Protein AF-A0A444Y046-F1 (afdb_monomer)

InterPro domains:
  IPR001280 Photosystem I PsaA/PsaB [PF00223] (84-158)
  IPR024034 ATPase, F1/V1 complex, beta/alpha subunit, C-terminal [G3DSA:1.10.1140.10] (4-81)
  IPR036408 Photosystem I PsaA/PsaB superfamily [G3DSA:1.20.1130.10] (82-165)
  IPR036408 Photosystem I PsaA/PsaB superfamily [SSF81558] (84-157)
  IPR050053 ATPase alpha/beta chains [PTHR15184] (11-80)

Mean predicted aligned error: 17.08 Å

Structure (mmCIF, N/CA/C/O backbone):
data_AF-A0A444Y046-F1
#
_entry.id   AF-A0A444Y046-F1
#
loop_
_atom_site.group_PDB
_atom_site.id
_atom_site.type_symbol
_atom_site.label_atom_id
_atom_site.label_alt_id
_atom_site.label_comp_id
_atom_site.label_asym_id
_atom_site.label_entity_id
_atom_site.label_seq_id
_atom_site.pdbx_PDB_ins_code
_atom_site.Cartn_x
_atom_site.Cartn_y
_atom_site.Cartn_z
_atom_site.occupancy
_atom_site.B_iso_or_equiv
_atom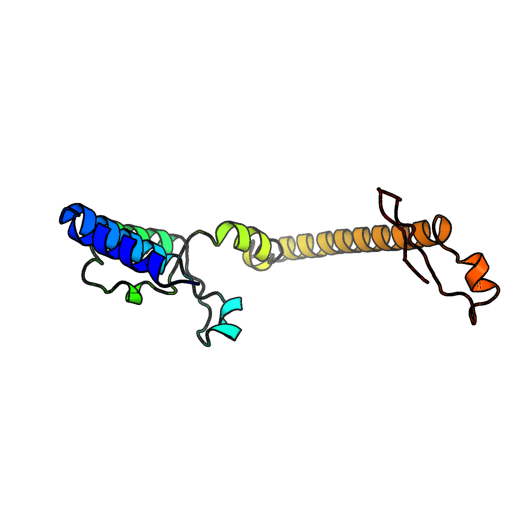_site.auth_seq_id
_atom_site.auth_comp_id
_atom_site.auth_asym_id
_atom_site.auth_atom_id
_atom_site.pdbx_PDB_model_num
ATOM 1 N N . MET A 1 1 ? -26.024 19.567 -10.416 1.00 42.41 1 MET A N 1
ATOM 2 C CA . MET A 1 1 ? -26.889 18.448 -9.971 1.00 42.41 1 MET A CA 1
ATOM 3 C C . MET A 1 1 ? -28.169 19.051 -9.420 1.00 42.41 1 MET A C 1
ATOM 5 O O . MET A 1 1 ? -28.077 20.047 -8.716 1.00 42.41 1 MET A O 1
ATOM 9 N N . SER A 1 2 ? -29.335 18.554 -9.840 1.00 29.80 2 SER A N 1
ATOM 10 C CA . SER A 1 2 ? -30.615 19.254 -9.654 1.00 29.80 2 SER A CA 1
ATOM 11 C C . SER A 1 2 ? -31.255 18.985 -8.287 1.00 29.80 2 SER A C 1
ATOM 13 O O . SER A 1 2 ? -31.203 17.866 -7.781 1.00 29.80 2 SER A O 1
ATOM 15 N N . SER A 1 3 ? -31.932 19.994 -7.738 1.00 36.66 3 SER A N 1
ATOM 16 C CA . SER A 1 3 ? -32.682 19.990 -6.469 1.00 36.66 3 SER A CA 1
ATOM 17 C C . SER A 1 3 ? -33.891 19.036 -6.422 1.00 36.66 3 SER A C 1
ATOM 19 O O . SER A 1 3 ? -34.563 18.938 -5.398 1.00 36.66 3 SER A O 1
ATOM 21 N N . HIS A 1 4 ? -34.161 18.300 -7.501 1.00 40.53 4 HIS A N 1
ATOM 22 C CA . HIS A 1 4 ? -35.342 17.445 -7.646 1.00 40.53 4 HIS A CA 1
ATOM 23 C C . HIS A 1 4 ? -35.266 16.133 -6.839 1.00 40.53 4 HIS A C 1
ATOM 25 O O . HIS A 1 4 ? -36.304 15.569 -6.507 1.00 40.53 4 HIS A O 1
ATOM 31 N N . ASN A 1 5 ? -34.071 15.676 -6.444 1.00 34.38 5 ASN A N 1
ATOM 32 C CA . ASN A 1 5 ? -33.920 14.424 -5.684 1.00 34.38 5 ASN A CA 1
ATOM 33 C C . ASN A 1 5 ? -34.214 14.564 -4.177 1.00 34.38 5 ASN A C 1
ATOM 35 O O . ASN A 1 5 ? -34.390 13.557 -3.501 1.00 34.38 5 ASN A O 1
ATOM 39 N N . ILE A 1 6 ? -34.261 15.787 -3.633 1.00 42.75 6 ILE A N 1
ATOM 40 C CA . ILE A 1 6 ? -34.484 16.017 -2.191 1.00 42.75 6 ILE A CA 1
ATOM 41 C C . ILE A 1 6 ? -35.984 16.007 -1.857 1.00 42.75 6 ILE A C 1
ATOM 43 O O . ILE A 1 6 ? -36.388 15.492 -0.818 1.00 42.75 6 ILE A O 1
ATOM 47 N N . ILE A 1 7 ? -36.820 16.526 -2.762 1.00 44.62 7 ILE A N 1
ATOM 48 C CA . ILE A 1 7 ? -38.268 16.691 -2.547 1.00 44.62 7 ILE A CA 1
ATOM 49 C C . ILE A 1 7 ? -38.971 15.328 -2.408 1.00 44.62 7 ILE A C 1
ATOM 51 O O . ILE A 1 7 ? -39.822 15.165 -1.536 1.00 44.62 7 ILE A O 1
ATOM 55 N N . GLY A 1 8 ? -38.557 14.323 -3.191 1.00 45.41 8 GLY A N 1
ATOM 56 C CA . GLY A 1 8 ? -39.106 12.964 -3.105 1.00 45.41 8 GLY A CA 1
ATOM 57 C C . GLY A 1 8 ? -38.808 12.240 -1.785 1.00 45.41 8 GLY A C 1
ATOM 58 O O . GLY A 1 8 ? -39.617 11.433 -1.346 1.00 45.41 8 GLY A O 1
ATOM 59 N N . PHE A 1 9 ? -37.691 12.551 -1.115 1.00 51.38 9 PHE A N 1
ATOM 60 C CA . PHE A 1 9 ? -37.364 11.968 0.194 1.00 51.38 9 PHE A CA 1
ATOM 61 C C . PHE A 1 9 ? -38.193 12.587 1.330 1.00 51.38 9 PHE A C 1
ATOM 63 O O . PHE A 1 9 ? -38.491 11.911 2.309 1.00 51.38 9 PHE A O 1
ATOM 70 N N . PHE A 1 10 ? -38.565 13.867 1.212 1.00 49.34 10 PHE A N 1
ATOM 71 C CA . PHE A 1 10 ? -39.317 14.568 2.256 1.00 49.34 10 PHE A CA 1
ATOM 72 C C . PHE A 1 10 ? -40.814 14.231 2.215 1.00 49.34 10 PHE A C 1
ATOM 74 O O . PHE A 1 10 ? -41.389 13.925 3.254 1.00 49.34 10 PHE A O 1
ATOM 81 N N . LEU A 1 11 ? -41.417 14.188 1.018 1.00 54.12 11 LEU A N 1
ATOM 82 C CA . LEU A 1 11 ? -42.806 13.736 0.831 1.00 54.12 11 LEU A CA 1
ATOM 83 C C . LEU A 1 11 ? -43.030 12.321 1.385 1.00 54.12 11 LEU A C 1
ATOM 85 O O . LEU A 1 11 ? -44.038 12.064 2.031 1.00 54.12 11 LEU A O 1
ATOM 89 N N . LEU A 1 12 ? -42.047 11.433 1.205 1.00 57.66 12 LEU A N 1
ATOM 90 C CA . LEU A 1 12 ? -42.107 10.057 1.694 1.00 57.66 12 LEU A CA 1
ATOM 91 C C . LEU A 1 12 ? -42.088 9.947 3.231 1.00 57.66 12 LEU A C 1
ATOM 93 O O . LEU A 1 12 ? -42.449 8.899 3.741 1.00 57.66 12 LEU A O 1
ATOM 97 N N . ILE A 1 13 ? -41.667 10.977 3.980 1.00 61.53 13 ILE A N 1
ATOM 98 C CA . ILE A 1 13 ? -41.576 10.930 5.454 1.00 61.53 13 ILE A CA 1
ATOM 99 C C . ILE A 1 13 ? -42.889 11.313 6.149 1.00 61.53 13 ILE A C 1
ATOM 101 O O . ILE A 1 13 ? -43.138 10.843 7.260 1.00 61.53 13 ILE A O 1
ATOM 105 N N . ASP A 1 14 ? -43.728 12.143 5.529 1.00 63.59 14 ASP A N 1
ATOM 106 C CA . ASP A 1 14 ? -45.001 12.568 6.128 1.00 63.59 14 ASP A CA 1
ATOM 107 C C . ASP A 1 14 ? -46.160 11.586 5.878 1.00 63.59 14 ASP A C 1
ATOM 109 O O . ASP A 1 14 ? -47.166 11.652 6.579 1.00 63.59 14 ASP A O 1
ATOM 113 N N . GLU A 1 15 ? -45.989 10.623 4.965 1.00 69.38 15 GLU A N 1
ATOM 114 C CA . GLU A 1 15 ? -46.910 9.489 4.762 1.00 69.38 15 GLU A CA 1
ATOM 115 C C . GLU A 1 15 ? -46.604 8.275 5.670 1.00 69.38 15 GLU A C 1
ATOM 117 O O . GLU A 1 15 ? -47.352 7.297 5.674 1.00 69.38 15 GLU A O 1
ATOM 122 N N . LEU A 1 16 ? -45.515 8.318 6.448 1.00 69.50 16 LEU A N 1
ATOM 123 C CA . LEU A 1 16 ? -45.089 7.226 7.330 1.00 69.50 16 LEU A CA 1
ATOM 124 C C . LEU A 1 16 ? -45.848 7.189 8.660 1.00 69.50 16 LEU A C 1
ATOM 126 O O . LEU A 1 16 ? -46.169 8.227 9.245 1.00 69.50 16 LEU A O 1
ATOM 130 N N . SER A 1 17 ? -46.025 5.977 9.198 1.00 79.62 17 SER A N 1
ATOM 131 C CA . SER A 1 17 ? -46.485 5.798 10.576 1.00 79.62 17 SER A CA 1
ATOM 132 C C . SER A 1 17 ? -45.458 6.342 11.580 1.00 79.62 17 SER A C 1
ATOM 134 O O . SER A 1 17 ? -44.271 6.487 11.280 1.00 79.62 17 SER A O 1
ATOM 136 N N . GLU A 1 18 ? -45.893 6.641 12.804 1.00 77.81 18 GLU A N 1
ATOM 137 C CA . GLU A 1 18 ? -45.011 7.187 13.846 1.00 77.81 18 GLU A CA 1
ATOM 138 C C . GLU A 1 18 ? -43.858 6.221 14.211 1.00 77.81 18 GLU A C 1
ATOM 140 O O . GLU A 1 18 ? -42.731 6.656 14.461 1.00 77.81 18 GLU A O 1
ATOM 145 N N . GLU A 1 19 ? -44.106 4.909 14.125 1.00 78.88 19 GLU A N 1
ATOM 146 C CA . GLU A 1 19 ? -43.114 3.837 14.293 1.00 78.88 19 GLU A CA 1
ATOM 147 C C . GLU A 1 19 ? -42.073 3.813 13.156 1.00 78.88 19 GLU A C 1
ATOM 149 O O . GLU A 1 19 ? -40.865 3.694 13.398 1.00 78.88 19 GLU A O 1
ATOM 154 N N . ASP A 1 20 ? -42.512 4.010 11.910 1.00 79.88 20 ASP A N 1
ATOM 155 C CA . ASP A 1 20 ? -41.618 4.093 10.751 1.00 79.88 20 ASP A CA 1
ATOM 156 C C . ASP A 1 20 ? -40.747 5.359 10.802 1.00 79.88 20 ASP A C 1
ATOM 158 O O . ASP A 1 20 ? -39.547 5.305 10.519 1.00 79.88 20 ASP A O 1
ATOM 162 N N . ARG A 1 21 ? -41.310 6.503 11.223 1.00 79.94 21 ARG A N 1
ATOM 163 C CA . ARG A 1 21 ? -40.558 7.762 11.402 1.00 79.94 21 ARG A CA 1
ATOM 164 C C . ARG A 1 21 ? -39.463 7.607 12.463 1.00 79.94 21 ARG A C 1
ATOM 166 O O . ARG A 1 21 ? -38.333 8.049 12.239 1.00 79.94 21 ARG A O 1
ATOM 173 N N . LEU A 1 22 ? -39.758 6.925 13.574 1.00 84.31 22 LEU A N 1
ATOM 174 C CA . LEU A 1 22 ? -38.776 6.537 14.597 1.00 84.31 22 LEU A CA 1
ATOM 175 C C . LEU A 1 22 ? -37.674 5.633 14.026 1.00 84.31 22 LEU A C 1
ATOM 177 O O . LEU A 1 22 ? -36.485 5.867 14.265 1.00 84.31 22 LEU A O 1
ATOM 181 N N . THR A 1 23 ? -38.053 4.642 13.221 1.00 84.12 23 THR A N 1
ATOM 182 C CA . THR A 1 23 ? -37.120 3.716 12.563 1.00 84.12 23 THR A CA 1
ATOM 183 C C . THR A 1 23 ? -36.176 4.450 11.605 1.00 84.12 23 THR A C 1
ATOM 185 O O . THR A 1 23 ? -34.958 4.259 11.668 1.00 84.12 23 THR A O 1
ATOM 188 N N . VAL A 1 24 ? -36.698 5.363 10.779 1.00 85.12 24 VAL A N 1
ATOM 189 C CA . VAL A 1 24 ? -35.910 6.218 9.873 1.00 85.12 24 VAL A CA 1
ATOM 190 C C . VAL A 1 24 ? -34.982 7.162 10.651 1.00 85.12 24 VAL A C 1
ATOM 192 O O . VAL A 1 24 ? -33.811 7.307 10.289 1.00 85.12 24 VAL A O 1
ATOM 195 N N . ALA A 1 25 ? -35.448 7.759 11.752 1.00 83.44 25 ALA A N 1
ATOM 196 C CA . ALA A 1 25 ? -34.627 8.623 12.601 1.00 83.44 25 ALA A CA 1
ATOM 197 C C . ALA A 1 25 ? -33.455 7.857 13.246 1.00 83.44 25 ALA A C 1
ATOM 199 O O . ALA A 1 25 ? -32.308 8.314 13.197 1.00 83.44 25 ALA A O 1
ATOM 200 N N . ARG A 1 26 ? -33.698 6.655 13.789 1.00 86.94 26 ARG A N 1
ATOM 201 C CA . ARG A 1 26 ? -32.632 5.783 14.316 1.00 86.94 26 ARG A CA 1
ATOM 202 C C . ARG A 1 26 ? -31.676 5.323 13.212 1.00 86.94 26 ARG A C 1
ATOM 204 O O . ARG A 1 26 ? -30.467 5.317 13.437 1.00 86.94 26 ARG A O 1
ATOM 211 N N . ALA A 1 27 ? -32.169 5.018 12.009 1.00 85.62 27 ALA A N 1
ATOM 212 C CA . ALA A 1 27 ? -31.334 4.664 10.858 1.00 85.62 27 ALA A CA 1
ATOM 213 C C . ALA A 1 27 ? -30.381 5.805 10.443 1.00 85.62 27 ALA A C 1
ATOM 215 O O . ALA A 1 27 ? -29.201 5.558 10.194 1.00 85.62 27 ALA A O 1
ATOM 216 N N . ARG A 1 28 ? -30.845 7.061 10.462 1.00 83.44 28 ARG A N 1
ATOM 217 C CA . ARG A 1 28 ? -30.020 8.255 10.187 1.00 83.44 28 ARG A CA 1
ATOM 218 C C . ARG A 1 28 ? -28.992 8.534 11.282 1.00 83.44 28 ARG A C 1
ATOM 220 O O . ARG A 1 28 ? -27.832 8.811 10.985 1.00 83.44 28 ARG A O 1
ATOM 227 N N . LYS A 1 29 ? -29.354 8.364 12.558 1.00 82.62 29 LYS A N 1
ATOM 228 C CA . LYS A 1 29 ? -28.386 8.385 13.676 1.00 82.62 29 LYS A CA 1
ATOM 229 C C . LYS A 1 29 ? -27.325 7.294 13.522 1.00 82.62 29 LYS A C 1
ATOM 231 O O . LYS A 1 29 ? -26.145 7.538 13.749 1.00 82.62 29 LYS A O 1
ATOM 236 N N . ILE A 1 30 ? -27.728 6.109 13.065 1.00 83.19 30 ILE A N 1
ATOM 237 C CA . ILE A 1 30 ? -26.844 4.988 12.729 1.00 83.19 30 ILE A CA 1
ATOM 238 C C . ILE A 1 30 ? -25.909 5.333 11.559 1.00 83.19 30 ILE A C 1
ATOM 240 O O . ILE A 1 30 ? -24.735 4.975 11.625 1.00 83.19 30 ILE A O 1
ATOM 244 N N . GLU A 1 31 ? -26.380 6.007 10.513 1.00 81.81 31 GLU A N 1
ATOM 245 C CA . GLU A 1 31 ? -25.549 6.499 9.406 1.00 81.81 31 GLU A CA 1
ATOM 246 C C . GLU A 1 31 ? -24.526 7.534 9.897 1.00 81.81 31 GLU A C 1
ATOM 248 O O . GLU A 1 31 ? -23.333 7.41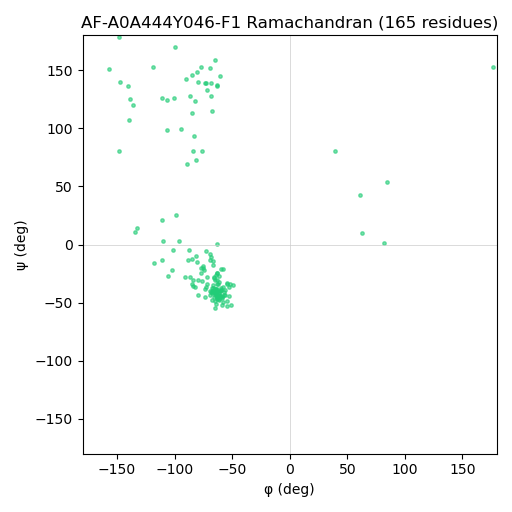8 9.623 1.00 81.81 31 GLU A O 1
ATOM 253 N N . ARG A 1 32 ? -24.958 8.502 10.711 1.00 75.06 32 ARG A N 1
ATOM 254 C CA . ARG A 1 32 ? -24.074 9.517 11.298 1.00 75.06 32 ARG A CA 1
ATOM 255 C C . ARG A 1 32 ? -23.011 8.885 12.204 1.00 75.06 32 ARG A C 1
ATOM 257 O O . ARG A 1 32 ? -21.835 9.171 11.998 1.00 75.06 32 ARG A O 1
ATOM 264 N N . PHE A 1 33 ? -23.387 7.928 13.057 1.00 76.12 33 PHE A N 1
ATOM 265 C CA . PHE A 1 33 ? -22.467 7.109 13.870 1.00 76.12 33 PHE A CA 1
ATOM 266 C C . PHE A 1 33 ? -21.479 6.298 12.986 1.00 76.12 33 PHE A C 1
ATOM 268 O O . PHE A 1 33 ? -20.430 5.882 13.455 1.00 76.12 33 PHE A O 1
ATOM 275 N N . LEU A 1 34 ? -21.753 6.040 11.693 1.00 71.44 34 LEU A N 1
ATOM 276 C CA . LEU A 1 34 ? -20.775 5.399 10.780 1.00 71.44 34 LEU A CA 1
ATOM 277 C C . LEU A 1 34 ? -19.685 6.343 10.279 1.00 71.44 34 LEU A C 1
ATOM 279 O O . LEU A 1 34 ? -18.604 5.864 9.936 1.00 71.44 34 LEU A O 1
ATOM 283 N N . SER A 1 35 ? -19.930 7.652 10.252 1.00 67.94 35 SER A N 1
ATOM 284 C CA . SER A 1 35 ? -18.854 8.611 10.009 1.00 67.94 35 SER A CA 1
ATOM 285 C C . SER A 1 35 ? -17.899 8.604 11.210 1.00 67.94 35 SER A C 1
ATOM 287 O O . SER A 1 35 ? -18.336 8.722 12.353 1.00 67.94 35 SER A O 1
ATOM 289 N N . GLN A 1 36 ? -16.596 8.441 10.967 1.00 56.25 36 GLN A N 1
ATOM 290 C CA . GLN A 1 36 ? -15.552 8.470 11.998 1.00 56.25 36 GLN A CA 1
ATOM 291 C C . GLN A 1 36 ? -14.551 9.606 11.750 1.00 56.25 36 GLN A C 1
ATOM 293 O O . GLN A 1 36 ? -14.335 9.974 10.594 1.00 56.25 36 GLN A O 1
ATOM 298 N N . PRO A 1 37 ? -13.893 10.131 12.803 1.00 59.59 37 PRO A N 1
ATOM 299 C CA . PRO A 1 37 ? -12.792 11.068 12.671 1.00 59.59 37 PRO A CA 1
ATOM 300 C C . PRO A 1 37 ? -11.518 10.259 12.423 1.00 59.59 37 PRO A C 1
ATOM 302 O O . PRO A 1 37 ? -10.879 9.756 13.350 1.00 59.59 37 PRO A O 1
ATOM 305 N N . PHE A 1 38 ? -11.185 10.071 11.149 1.00 62.22 38 PHE A N 1
ATOM 306 C CA . PHE A 1 38 ? -9.946 9.412 10.750 1.00 62.22 38 PHE A CA 1
ATOM 307 C C . PHE A 1 38 ? -8.754 10.340 11.004 1.00 62.22 38 PHE A C 1
ATOM 309 O O . PHE A 1 38 ? -8.811 11.507 10.629 1.00 62.22 38 PHE A O 1
ATOM 316 N N . PHE A 1 39 ? -7.639 9.810 11.511 1.00 62.97 39 PHE A N 1
ATOM 317 C CA . PHE A 1 39 ? -6.368 10.549 11.602 1.00 62.97 39 PHE A CA 1
ATOM 318 C C . PHE A 1 39 ? -5.922 11.122 10.240 1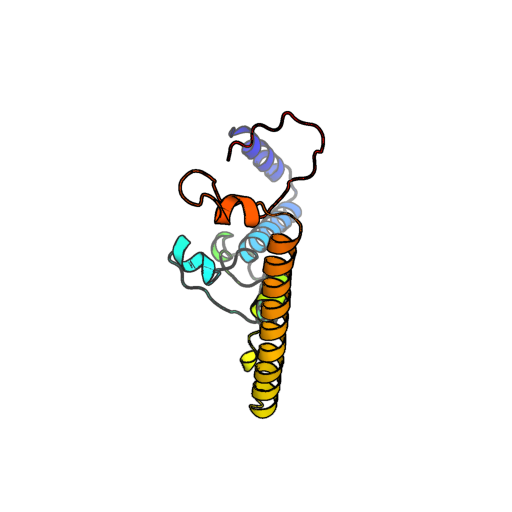.00 62.97 39 PHE A C 1
ATOM 320 O O . PHE A 1 39 ? -5.396 12.223 10.160 1.00 62.97 39 PHE A O 1
ATOM 327 N N . VAL A 1 40 ? -6.225 10.428 9.136 1.00 60.56 40 VAL A N 1
ATOM 328 C CA . VAL A 1 40 ? -5.970 10.916 7.765 1.00 60.56 40 VAL A CA 1
ATOM 329 C C . VAL A 1 40 ? -6.918 12.060 7.360 1.00 60.56 40 VAL A C 1
ATOM 331 O O . VAL A 1 40 ? -6.558 12.918 6.558 1.00 60.56 40 VAL A O 1
ATOM 334 N N . ALA A 1 41 ? -8.129 12.108 7.926 1.00 60.66 41 ALA A N 1
ATOM 335 C CA . ALA A 1 41 ? -9.098 13.176 7.680 1.00 60.66 41 ALA A CA 1
ATOM 336 C C . ALA A 1 41 ? -8.828 14.435 8.523 1.00 60.66 41 ALA A C 1
ATOM 338 O O . ALA A 1 41 ? -9.423 15.476 8.252 1.00 60.66 41 ALA A O 1
ATOM 339 N N . GLU A 1 42 ? -7.927 14.383 9.505 1.00 71.62 42 GLU A N 1
ATOM 340 C CA . GLU A 1 42 ? -7.562 15.518 10.363 1.00 71.62 42 GLU A CA 1
ATOM 341 C C . GLU A 1 42 ? -7.075 16.722 9.539 1.00 71.62 42 GLU A C 1
ATOM 343 O O . GLU A 1 42 ? -7.562 17.836 9.721 1.00 71.62 42 GLU A O 1
ATOM 348 N N . VAL A 1 43 ? -6.241 16.474 8.521 1.00 64.38 43 VAL A N 1
ATOM 349 C CA . VAL A 1 43 ? -5.716 17.492 7.586 1.00 64.38 43 VAL A CA 1
ATOM 350 C C . VAL A 1 43 ? -6.826 18.195 6.785 1.00 64.38 43 VAL A C 1
ATOM 352 O O . VAL A 1 43 ? -6.669 19.346 6.385 1.00 64.38 43 VAL A O 1
ATOM 355 N N . PHE A 1 44 ? -7.964 17.527 6.566 1.00 67.69 44 PHE A N 1
ATOM 356 C CA . PHE A 1 44 ? -9.090 18.042 5.773 1.00 67.69 44 PHE A CA 1
ATOM 357 C C . PHE A 1 44 ? -10.258 18.565 6.622 1.00 67.69 44 PHE A C 1
ATOM 359 O O . PHE A 1 44 ? -11.071 19.346 6.132 1.00 67.69 44 PHE A O 1
ATOM 366 N N . THR A 1 45 ? -10.371 18.121 7.875 1.00 66.62 45 THR A N 1
ATOM 367 C CA . THR A 1 45 ? -11.493 18.436 8.780 1.00 66.62 45 THR A CA 1
ATOM 368 C C . THR A 1 45 ? -11.102 19.341 9.949 1.00 66.62 45 THR A C 1
ATOM 370 O O . THR A 1 45 ? -11.986 19.829 10.652 1.00 66.62 45 THR A O 1
ATOM 373 N N . GLY A 1 46 ? -9.802 19.538 10.201 1.00 67.56 46 GLY A N 1
ATOM 374 C CA . GLY A 1 46 ? -9.282 20.285 11.353 1.00 67.56 46 GLY A CA 1
ATOM 375 C C . GLY A 1 46 ? -9.633 19.670 12.714 1.00 67.56 46 GLY A C 1
ATOM 376 O O . GLY A 1 46 ? -9.445 20.317 13.741 1.00 67.56 46 GLY A O 1
ATOM 377 N N . SER A 1 47 ? -10.179 18.451 12.729 1.00 66.62 47 SER A N 1
ATOM 378 C CA . SER A 1 47 ? -10.637 17.748 13.927 1.00 66.62 47 SER A CA 1
ATOM 379 C C . SER A 1 47 ? -9.715 16.558 14.201 1.00 66.62 47 SER A C 1
ATOM 381 O O . SER A 1 47 ? -9.538 15.744 13.291 1.00 66.62 47 SER A O 1
ATOM 383 N N . PRO A 1 48 ? -9.143 16.426 15.413 1.00 65.38 48 PRO A N 1
ATOM 384 C CA . PRO A 1 48 ? -8.163 15.388 15.696 1.00 65.38 48 PRO A CA 1
ATOM 385 C C . PRO A 1 48 ? -8.754 13.983 15.561 1.00 65.38 48 PRO A C 1
ATOM 387 O O . PRO A 1 48 ? -9.866 13.711 16.032 1.00 65.38 48 PRO A O 1
ATOM 390 N N . GLY A 1 49 ? -7.997 13.085 14.931 1.00 63.50 49 GLY A N 1
ATOM 391 C CA . GLY A 1 49 ? -8.369 11.679 14.819 1.00 63.50 49 GLY A CA 1
ATOM 392 C C . GLY A 1 49 ? -8.501 11.020 16.194 1.00 63.50 49 GLY A C 1
ATOM 393 O O . GLY A 1 49 ? -7.770 11.343 17.133 1.00 63.50 49 GLY A O 1
ATOM 394 N N . LYS A 1 50 ? -9.443 10.079 16.338 1.00 64.94 50 LYS A N 1
ATOM 395 C CA . LYS A 1 50 ? -9.629 9.351 17.603 1.00 64.94 50 LYS A CA 1
ATOM 396 C C . LYS A 1 50 ? -9.840 7.859 17.382 1.00 64.94 50 LYS A C 1
ATOM 398 O O . LYS A 1 50 ? -10.828 7.441 16.780 1.00 64.94 50 LYS A O 1
ATOM 403 N N . TYR A 1 51 ? -8.940 7.060 17.952 1.00 62.47 51 TYR A N 1
ATOM 404 C CA . TYR A 1 51 ? -9.113 5.615 18.073 1.00 62.47 51 TYR A CA 1
ATOM 405 C C . TYR A 1 51 ? -10.150 5.289 19.152 1.00 62.47 51 TYR A C 1
ATOM 407 O O . TYR A 1 51 ? -10.165 5.925 20.208 1.00 62.47 51 TYR A O 1
ATOM 415 N N . VAL A 1 52 ? -11.020 4.307 18.904 1.00 60.53 52 VAL A N 1
ATOM 416 C CA . VAL A 1 52 ? -12.016 3.864 19.888 1.00 60.53 52 VAL A CA 1
ATOM 417 C C . VAL A 1 52 ? -12.287 2.365 19.742 1.00 60.53 52 VAL A C 1
ATOM 419 O O . VAL A 1 52 ? -12.333 1.845 18.626 1.00 60.53 52 VAL A O 1
ATOM 422 N N . GLY A 1 53 ? -12.438 1.659 20.865 1.00 68.88 53 GLY A N 1
ATOM 423 C CA . GLY A 1 53 ? -12.431 0.199 20.898 1.00 68.88 53 GLY A CA 1
ATOM 424 C C . GLY A 1 53 ? -13.731 -0.459 20.426 1.00 68.88 53 GLY A C 1
ATOM 425 O O . GLY A 1 53 ? -14.835 0.057 20.609 1.00 68.88 53 GLY A O 1
ATOM 426 N N . LEU A 1 54 ? -13.616 -1.685 19.902 1.00 73.62 54 LEU A N 1
ATOM 427 C CA . LEU A 1 54 ? -14.746 -2.500 19.428 1.00 73.62 54 LEU A CA 1
ATOM 428 C C . LEU A 1 54 ? -15.866 -2.673 20.476 1.00 73.62 54 LEU A C 1
ATOM 430 O O . LEU A 1 54 ? -17.050 -2.671 20.135 1.00 73.62 54 LEU A O 1
ATOM 434 N N . ALA A 1 55 ? -15.512 -2.799 21.757 1.00 73.19 55 ALA A N 1
ATOM 435 C CA . ALA A 1 55 ? -16.484 -2.928 22.843 1.00 73.19 55 ALA A CA 1
ATOM 436 C C . ALA A 1 55 ? -17.347 -1.662 23.023 1.00 73.19 55 ALA A C 1
ATOM 438 O O . ALA A 1 55 ? -18.509 -1.750 23.422 1.00 73.19 55 ALA A O 1
ATOM 439 N N . GLU A 1 56 ? -16.807 -0.485 22.711 1.00 69.25 56 GLU A N 1
ATOM 440 C CA . GLU A 1 56 ? -17.524 0.790 22.765 1.00 69.25 56 GLU A CA 1
ATOM 441 C C . GLU A 1 56 ? -18.360 0.999 21.492 1.00 69.25 56 GLU A C 1
ATOM 443 O O . GLU A 1 56 ? -19.515 1.410 21.603 1.00 69.25 56 GLU A O 1
ATOM 448 N N . THR A 1 57 ? -17.868 0.566 20.319 1.00 74.62 57 THR A N 1
ATOM 449 C CA . THR A 1 57 ? -18.644 0.467 19.059 1.00 74.62 57 THR A CA 1
ATOM 450 C C . THR A 1 57 ? -19.946 -0.291 19.255 1.00 74.62 57 THR A C 1
ATOM 452 O O . THR A 1 57 ? -21.025 0.178 18.888 1.00 74.62 57 THR A O 1
ATOM 455 N N . ILE A 1 58 ? -19.852 -1.491 19.830 1.00 80.00 58 ILE A N 1
ATOM 456 C CA . ILE A 1 58 ? -21.000 -2.378 20.026 1.00 80.00 58 ILE A CA 1
ATOM 457 C C . ILE A 1 58 ? -21.973 -1.773 21.043 1.00 80.00 58 ILE A C 1
ATOM 459 O O . ILE A 1 58 ? -23.185 -1.868 20.858 1.00 80.00 58 ILE A O 1
ATOM 463 N N . ARG A 1 59 ? -21.453 -1.121 22.090 1.00 78.44 59 ARG A N 1
ATOM 464 C CA . ARG A 1 59 ? -22.253 -0.450 23.120 1.00 78.44 59 ARG A CA 1
ATOM 465 C C . ARG A 1 59 ? -23.034 0.728 22.541 1.00 78.44 59 ARG A C 1
ATOM 467 O O . ARG A 1 59 ? -24.256 0.722 22.625 1.00 78.44 59 ARG A O 1
ATOM 474 N N . GLY A 1 60 ? -22.362 1.672 21.881 1.00 78.31 60 GLY A N 1
ATOM 475 C CA . GLY A 1 60 ? -23.013 2.828 21.256 1.00 78.31 60 GLY A CA 1
ATOM 476 C C . GLY A 1 60 ? -24.042 2.424 20.198 1.00 78.31 60 GLY A C 1
ATOM 477 O O . GLY A 1 60 ? -25.141 2.966 20.166 1.00 78.31 60 GLY A O 1
ATOM 478 N N . PHE A 1 61 ? -23.753 1.388 19.403 1.00 83.75 61 PHE A N 1
ATOM 479 C CA . PHE A 1 61 ? -24.710 0.862 18.426 1.00 83.75 61 PHE A CA 1
ATOM 480 C C . PHE A 1 61 ? -25.976 0.284 19.082 1.00 83.75 61 PHE A C 1
ATOM 482 O O . PHE A 1 61 ? -27.079 0.516 18.587 1.00 83.75 61 PHE A O 1
ATOM 489 N N . LYS A 1 62 ? -25.837 -0.434 20.207 1.00 86.00 62 LYS A N 1
ATOM 490 C CA . LYS A 1 62 ? -26.982 -0.952 20.974 1.00 86.00 62 LYS A CA 1
ATOM 491 C C . LYS A 1 62 ? -27.832 0.172 21.571 1.00 86.00 62 LYS A C 1
ATOM 493 O O . LYS A 1 62 ? -29.046 0.091 21.452 1.00 86.00 62 LYS A O 1
ATOM 498 N N . LEU A 1 63 ? -27.207 1.220 22.114 1.00 82.75 63 LEU A N 1
ATOM 499 C CA . LEU A 1 63 ? -27.894 2.383 22.701 1.00 82.75 63 LEU A CA 1
ATOM 500 C C . LEU A 1 63 ? -28.723 3.184 21.673 1.00 82.75 63 LEU A C 1
ATOM 502 O O . LEU A 1 63 ? -29.752 3.763 22.016 1.00 82.75 63 LEU A O 1
ATOM 506 N N . ILE A 1 64 ? -28.308 3.211 20.398 1.00 85.12 64 ILE A N 1
ATOM 507 C CA . ILE A 1 64 ? -29.118 3.816 19.323 1.00 85.12 64 ILE A CA 1
ATOM 508 C C . ILE A 1 64 ? -30.313 2.919 18.966 1.00 85.12 64 ILE A C 1
ATOM 510 O O . ILE A 1 64 ? -31.401 3.423 18.704 1.00 85.12 64 ILE A O 1
ATOM 514 N N . LEU A 1 65 ? -30.136 1.593 18.960 1.00 85.06 65 LEU A N 1
ATOM 515 C CA . LEU A 1 65 ? -31.215 0.652 18.637 1.00 85.06 65 LEU A CA 1
ATOM 516 C C . LEU A 1 65 ? -32.266 0.527 19.747 1.00 85.06 65 LEU A C 1
ATOM 518 O O . LEU A 1 65 ? -33.449 0.411 19.428 1.00 85.06 65 LEU A O 1
ATOM 522 N N . SER A 1 66 ? -31.861 0.574 21.021 1.00 88.44 66 SER A N 1
ATOM 523 C CA . SER A 1 66 ? -32.776 0.536 22.173 1.00 88.44 66 SER A CA 1
ATOM 524 C C . SER A 1 66 ? -33.619 1.806 22.325 1.00 88.44 66 SER A C 1
ATOM 526 O O . SER A 1 66 ? -34.598 1.795 23.065 1.00 88.44 66 SER A O 1
ATOM 528 N N . GLY A 1 67 ? -33.269 2.889 21.623 1.00 84.00 67 GLY A N 1
ATOM 529 C CA . GLY A 1 67 ? -33.931 4.190 21.738 1.00 84.00 67 GLY A CA 1
ATOM 530 C C . GLY A 1 67 ? -33.454 5.037 22.919 1.00 84.00 67 GLY A C 1
ATOM 531 O O . GLY A 1 67 ? -33.911 6.164 23.083 1.00 84.00 67 GLY A O 1
ATOM 532 N N . GLU A 1 68 ? -32.483 4.561 23.706 1.00 82.25 68 GLU A N 1
ATOM 533 C CA . GLU A 1 68 ? -31.896 5.314 24.829 1.00 82.25 68 GLU A CA 1
ATOM 534 C C . GLU A 1 68 ? -31.284 6.658 24.392 1.00 82.25 68 GLU A C 1
ATOM 536 O O . GLU A 1 68 ? -31.145 7.575 25.199 1.00 82.25 68 GLU A O 1
ATOM 541 N N . LEU A 1 69 ? -30.956 6.798 23.103 1.00 78.62 69 LEU A N 1
ATOM 542 C CA . LEU A 1 69 ? -30.412 8.016 22.497 1.00 78.62 69 LEU A CA 1
ATOM 543 C C . LEU A 1 69 ? -31.403 8.709 21.532 1.00 78.62 69 LEU A C 1
ATOM 545 O O . LEU A 1 69 ? -31.003 9.507 20.674 1.00 78.62 69 LEU A O 1
ATOM 549 N N . ASP A 1 70 ? -32.708 8.438 21.653 1.00 84.62 70 ASP A N 1
ATOM 550 C CA . ASP A 1 70 ? -33.732 9.048 20.794 1.00 84.62 70 ASP A CA 1
ATOM 551 C C . ASP A 1 70 ? -33.886 10.559 21.018 1.00 84.62 70 ASP A C 1
ATOM 553 O O . ASP A 1 70 ? -34.036 11.302 20.048 1.00 84.62 70 ASP A O 1
ATOM 557 N N . GLY A 1 71 ? -33.716 11.034 22.255 1.00 80.81 71 GLY A N 1
ATOM 558 C CA . GLY A 1 71 ? -33.740 12.465 22.586 1.00 80.81 71 GLY A CA 1
ATOM 559 C C . GLY A 1 71 ? -32.546 13.281 22.064 1.00 80.81 71 GLY A C 1
ATOM 560 O O . GLY A 1 71 ? -32.562 14.505 22.168 1.00 80.81 71 GLY A O 1
ATOM 561 N N . LEU A 1 72 ? -31.507 12.642 21.508 1.00 78.25 72 LEU A N 1
ATOM 562 C CA . LEU A 1 72 ? -30.342 13.337 20.947 1.00 78.25 72 LEU A CA 1
ATOM 563 C C . LEU A 1 72 ? -30.537 13.668 19.454 1.00 78.25 72 LEU A C 1
ATOM 565 O O . LEU A 1 72 ? -31.064 12.835 18.711 1.00 78.25 72 LEU A O 1
ATOM 569 N N . PRO A 1 73 ? -30.076 14.837 18.967 1.00 79.31 73 PRO A N 1
ATOM 570 C CA . PRO A 1 73 ? -30.154 15.192 17.549 1.00 79.31 73 PRO A CA 1
ATOM 571 C C . PRO A 1 73 ? -29.218 14.322 16.694 1.00 79.31 73 PRO A C 1
ATOM 573 O O . PRO A 1 73 ? -28.159 13.908 17.158 1.00 79.31 73 PRO A O 1
ATOM 576 N N . GLU A 1 74 ? -29.548 14.104 15.413 1.00 74.31 74 GLU A N 1
ATOM 577 C CA . GLU A 1 74 ? -28.716 13.323 14.467 1.00 74.31 74 GLU A CA 1
ATOM 578 C C . GLU A 1 74 ? -27.249 13.792 14.412 1.00 74.31 74 GLU A C 1
ATOM 580 O O . GLU A 1 74 ? -26.332 12.983 14.265 1.00 74.31 74 GLU A O 1
ATOM 585 N N . GLN A 1 75 ? -27.020 15.097 14.580 1.00 69.81 75 GLN A N 1
ATOM 586 C CA . GLN A 1 75 ? -25.692 15.706 14.564 1.00 69.81 75 GLN A CA 1
ATOM 587 C C . GLN A 1 75 ? -24.790 15.226 15.717 1.00 69.81 75 GLN A C 1
ATOM 589 O O . GLN A 1 75 ? -23.573 15.198 15.553 1.00 69.81 75 GLN A O 1
ATOM 594 N N . ALA A 1 76 ? -25.365 14.797 16.849 1.00 67.88 76 ALA A N 1
ATOM 595 C CA . ALA A 1 76 ? -24.619 14.292 18.007 1.00 67.88 76 ALA A CA 1
ATOM 596 C C . ALA A 1 76 ? -23.920 12.944 17.748 1.00 67.88 76 ALA A C 1
ATOM 598 O O . ALA A 1 76 ? -23.101 12.521 18.556 1.00 67.88 76 ALA A O 1
ATOM 599 N N . PHE A 1 77 ? -24.232 12.281 16.632 1.00 69.19 77 PHE A N 1
ATOM 600 C CA . PHE A 1 77 ? -23.656 10.993 16.247 1.00 69.19 77 PHE A CA 1
ATOM 601 C C . PHE A 1 77 ? -22.557 11.117 15.187 1.00 69.19 77 PHE A C 1
ATOM 603 O O . PHE A 1 77 ? -21.959 10.112 14.819 1.00 69.19 77 PHE A O 1
ATOM 610 N N . TYR A 1 78 ? -22.300 12.315 14.655 1.00 61.62 78 TYR A N 1
ATOM 611 C CA . TYR A 1 78 ? -21.281 12.506 13.625 1.00 61.62 78 TYR A CA 1
ATOM 612 C C . TYR A 1 78 ? -19.873 12.291 14.204 1.00 61.62 78 TYR A C 1
ATOM 614 O O . TYR A 1 78 ? -19.576 12.752 15.303 1.00 61.62 78 TYR A O 1
ATOM 622 N N . LEU A 1 79 ? -18.997 11.625 13.447 1.00 55.34 79 LEU A N 1
ATOM 623 C CA . LEU A 1 79 ? -17.605 11.343 13.824 1.00 55.34 79 LEU A CA 1
ATOM 624 C C . LEU A 1 79 ? -17.443 10.487 15.097 1.00 55.34 79 LEU A C 1
ATOM 626 O O . LEU A 1 79 ? -16.543 10.738 15.898 1.00 55.34 79 LEU A O 1
ATOM 630 N N . GLN A 1 80 ? -18.244 9.427 15.263 1.00 55.59 80 GLN A N 1
ATOM 631 C CA . GLN A 1 80 ? -18.098 8.471 16.369 1.00 55.59 80 GLN A CA 1
ATOM 632 C C . GLN A 1 80 ? -18.311 6.989 15.963 1.00 55.59 80 GLN A C 1
ATOM 634 O O . GLN A 1 80 ? -19.425 6.495 15.934 1.00 55.59 80 GLN A O 1
ATOM 639 N N . LEU A 1 81 ? -17.195 6.234 15.913 1.00 49.00 81 LEU A N 1
ATOM 640 C CA . LEU A 1 81 ? -17.067 4.901 16.552 1.00 49.00 81 LEU A CA 1
ATOM 641 C C . LEU A 1 81 ? -17.562 3.594 15.830 1.00 49.00 81 LEU A C 1
ATOM 643 O O . LEU A 1 81 ? -18.330 2.849 16.443 1.00 49.00 81 LEU A O 1
ATOM 647 N N . ARG A 1 82 ? -17.169 3.223 14.580 1.00 44.06 82 ARG A N 1
ATOM 648 C CA . ARG A 1 82 ? -17.768 2.044 13.861 1.00 44.06 82 ARG A CA 1
ATOM 649 C C . ARG A 1 82 ? -16.920 1.188 12.870 1.00 44.06 82 ARG A C 1
ATOM 651 O O . ARG A 1 82 ? -15.743 1.398 12.650 1.00 44.06 82 ARG A O 1
ATOM 658 N N . ARG A 1 83 ? -17.576 0.139 12.323 1.00 38.84 83 ARG A N 1
ATOM 659 C CA . ARG A 1 83 ? -17.079 -1.132 11.721 1.00 38.84 83 ARG A CA 1
ATOM 660 C C . ARG A 1 83 ? -16.477 -1.157 10.301 1.00 38.84 83 ARG A C 1
ATOM 662 O O . ARG A 1 83 ? -15.828 -2.152 9.996 1.00 38.84 83 ARG A O 1
ATOM 669 N N . SER A 1 84 ? -16.711 -0.195 9.404 1.00 45.62 84 SER A N 1
ATOM 670 C CA . SER A 1 84 ? -16.176 -0.271 8.017 1.00 45.62 84 SER A CA 1
ATOM 671 C C . SER A 1 84 ? -14.644 -0.183 7.956 1.00 45.62 84 SER A C 1
ATOM 673 O O . SER A 1 84 ? -14.034 -0.535 6.951 1.00 45.62 84 SER A O 1
ATOM 675 N N . THR A 1 85 ? -14.037 0.236 9.061 1.00 53.53 85 THR A N 1
ATOM 676 C CA . THR A 1 85 ? -12.604 0.253 9.333 1.00 53.53 85 THR A CA 1
ATOM 677 C C . THR A 1 85 ? -11.948 -1.123 9.351 1.00 53.53 85 THR A C 1
ATOM 679 O O . THR A 1 85 ? -10.768 -1.176 9.059 1.00 53.53 85 THR A O 1
ATOM 682 N N . TRP A 1 86 ? -12.640 -2.243 9.618 1.00 52.44 86 TRP A N 1
ATOM 683 C CA . TRP A 1 86 ? -11.943 -3.519 9.886 1.00 52.44 86 TRP A CA 1
ATOM 684 C C . TRP A 1 86 ? -11.021 -3.995 8.749 1.00 52.44 86 TRP A C 1
ATOM 686 O O . TRP A 1 86 ? -9.944 -4.513 9.027 1.00 52.44 86 TRP A O 1
ATOM 696 N N . ILE A 1 87 ? -11.404 -3.784 7.482 1.00 49.72 87 ILE A N 1
ATOM 697 C CA . ILE A 1 87 ? -10.558 -4.120 6.323 1.00 49.72 87 ILE A CA 1
ATOM 698 C C . ILE A 1 87 ? -9.357 -3.176 6.257 1.00 49.72 87 ILE A C 1
ATOM 700 O O . ILE A 1 87 ? -8.239 -3.617 6.014 1.00 49.72 87 ILE A O 1
ATOM 704 N N . TRP A 1 88 ? -9.577 -1.882 6.477 1.00 65.19 88 TRP A N 1
ATOM 705 C CA . TRP A 1 88 ? -8.527 -0.867 6.418 1.00 65.19 88 TRP A CA 1
ATOM 706 C C . TRP A 1 88 ? -7.530 -1.015 7.568 1.00 65.19 88 TRP A C 1
ATOM 708 O O . TRP A 1 88 ? -6.333 -0.962 7.320 1.00 65.19 88 TRP A O 1
ATOM 718 N N . ASN A 1 89 ? -8.013 -1.314 8.773 1.00 59.44 89 ASN A N 1
ATOM 719 C CA . ASN A 1 89 ? -7.211 -1.675 9.937 1.00 59.44 89 ASN A CA 1
ATOM 720 C C . ASN A 1 89 ? -6.409 -2.954 9.659 1.00 59.44 89 ASN A C 1
ATOM 722 O O . ASN A 1 89 ? -5.199 -2.936 9.795 1.00 59.44 89 ASN A O 1
ATOM 726 N N . LEU A 1 90 ? -7.024 -4.018 9.119 1.00 66.19 90 LEU A N 1
ATOM 727 C CA . LEU A 1 90 ? -6.293 -5.240 8.748 1.00 66.19 90 LEU A CA 1
ATOM 728 C C . LEU A 1 90 ? -5.105 -4.975 7.800 1.00 66.19 90 LEU A C 1
ATOM 730 O O . LEU A 1 90 ? -4.102 -5.674 7.889 1.00 66.19 90 LEU A O 1
ATOM 734 N N . HIS A 1 91 ? -5.205 -3.989 6.902 1.00 69.19 91 HIS A N 1
ATOM 735 C CA . HIS A 1 91 ? -4.100 -3.605 6.012 1.00 69.19 91 HIS A CA 1
ATOM 736 C C . HIS A 1 91 ? -3.121 -2.605 6.651 1.00 69.19 91 HIS A C 1
ATOM 738 O O . HIS A 1 91 ? -1.934 -2.654 6.339 1.00 69.19 91 HIS A O 1
ATOM 744 N N . ALA A 1 92 ? -3.596 -1.695 7.506 1.00 74.75 92 ALA A N 1
ATOM 745 C CA . ALA A 1 92 ? -2.773 -0.694 8.185 1.00 74.75 92 ALA A CA 1
ATOM 746 C C . ALA A 1 92 ? -1.931 -1.315 9.310 1.00 74.75 92 ALA A C 1
ATOM 748 O O . ALA A 1 92 ? -0.728 -1.076 9.387 1.00 74.75 92 ALA A O 1
ATOM 749 N N . ASP A 1 93 ? -2.557 -2.165 10.120 1.00 75.62 93 ASP A N 1
ATOM 750 C CA . ASP A 1 93 ? -1.970 -2.817 11.288 1.00 75.62 93 ASP A CA 1
ATOM 751 C C . ASP A 1 93 ? -1.025 -3.964 10.865 1.00 75.62 93 ASP A C 1
ATOM 753 O O . ASP A 1 93 ? -0.146 -4.356 11.622 1.00 75.62 93 ASP A O 1
ATOM 757 N N . ALA A 1 94 ? -1.129 -4.476 9.627 1.00 81.12 94 ALA A N 1
ATOM 758 C CA . ALA A 1 94 ? -0.395 -5.650 9.125 1.00 81.12 94 ALA A CA 1
ATOM 759 C C . ALA A 1 94 ? 1.126 -5.641 9.386 1.00 81.12 94 ALA A C 1
ATOM 761 O O . ALA A 1 94 ? 1.719 -6.702 9.596 1.00 81.12 94 ALA A O 1
ATOM 762 N N . HIS A 1 95 ? 1.759 -4.464 9.354 1.00 90.69 95 HIS A N 1
ATOM 763 C CA . HIS A 1 95 ? 3.194 -4.278 9.607 1.00 90.69 95 HIS A CA 1
ATOM 764 C C . HIS A 1 95 ? 3.499 -3.548 10.930 1.00 90.69 95 HIS A C 1
ATOM 766 O O . HIS A 1 95 ? 4.668 -3.317 11.236 1.00 90.69 95 HIS A O 1
ATOM 772 N N . ASP A 1 96 ? 2.483 -3.215 11.727 1.00 90.12 96 ASP A N 1
ATOM 773 C CA . ASP A 1 96 ? 2.634 -2.641 13.065 1.00 90.12 96 ASP A CA 1
ATOM 774 C C . ASP A 1 96 ? 2.905 -3.760 14.085 1.00 90.12 96 ASP A C 1
ATOM 776 O O . ASP A 1 96 ? 2.044 -4.207 14.840 1.00 90.12 96 ASP A O 1
ATOM 780 N N . PHE A 1 97 ? 4.116 -4.321 14.042 1.00 87.81 97 PHE A N 1
ATOM 781 C CA . PHE A 1 97 ? 4.454 -5.497 14.851 1.00 87.81 97 PHE A CA 1
ATOM 782 C C . PHE A 1 97 ? 4.399 -5.241 16.365 1.00 87.81 97 PHE A C 1
ATOM 784 O O . PHE A 1 97 ? 4.136 -6.190 17.107 1.00 87.81 97 PHE A O 1
ATOM 791 N N . ASP A 1 98 ? 4.568 -3.989 16.797 1.00 85.19 98 ASP A N 1
ATOM 792 C CA . ASP A 1 98 ? 4.549 -3.579 18.204 1.00 85.19 98 ASP A CA 1
ATOM 793 C C . ASP A 1 98 ? 3.126 -3.571 18.803 1.00 85.19 98 ASP A C 1
ATOM 795 O O . ASP A 1 98 ? 2.972 -3.709 20.018 1.00 85.19 98 ASP A O 1
ATOM 799 N N . SER A 1 99 ? 2.066 -3.470 17.984 1.00 81.62 99 SER A N 1
ATOM 800 C CA . SER A 1 99 ? 0.677 -3.631 18.455 1.00 81.62 99 SER A CA 1
ATOM 801 C C . SER A 1 99 ? 0.182 -5.083 18.435 1.00 81.62 99 SER A C 1
ATOM 803 O O . SER A 1 99 ? -0.825 -5.403 19.071 1.00 81.62 99 SER A O 1
ATOM 805 N N . HIS A 1 100 ? 0.909 -5.987 17.770 1.00 83.62 100 HIS A N 1
ATOM 806 C CA . HIS A 1 100 ? 0.568 -7.410 17.692 1.00 83.62 100 HIS A CA 1
ATOM 807 C C . HIS A 1 100 ? 1.057 -8.248 18.883 1.00 83.62 100 HIS A C 1
ATOM 809 O O . HIS A 1 100 ? 0.443 -9.267 19.201 1.00 83.62 100 HIS A O 1
ATOM 815 N N . THR A 1 101 ? 2.180 -7.884 19.505 1.00 84.25 101 THR A N 1
ATOM 816 C CA . THR A 1 101 ? 2.809 -8.641 20.601 1.00 84.25 101 THR A CA 1
ATOM 817 C C . THR A 1 101 ? 3.693 -7.715 21.432 1.00 84.25 101 THR A C 1
ATOM 819 O O . THR A 1 101 ? 4.240 -6.753 20.908 1.00 84.25 101 THR A O 1
ATOM 822 N N . SER A 1 102 ? 3.862 -8.005 22.723 1.00 90.56 102 SER A N 1
ATOM 823 C CA . SER A 1 102 ? 4.820 -7.293 23.583 1.00 90.56 102 SER A CA 1
ATOM 824 C C . SER A 1 102 ? 6.166 -8.019 23.715 1.00 90.56 102 SER A C 1
ATOM 826 O O . SER A 1 102 ? 7.011 -7.590 24.500 1.00 90.56 102 SER A O 1
ATOM 828 N N . ASP A 1 103 ? 6.357 -9.144 23.016 1.00 95.38 103 ASP A N 1
ATOM 829 C CA . ASP A 1 103 ? 7.624 -9.877 23.003 1.00 95.38 103 ASP A CA 1
ATOM 830 C C . ASP A 1 103 ? 8.594 -9.294 21.964 1.00 95.38 103 ASP A C 1
ATOM 832 O O . ASP A 1 103 ? 8.391 -9.396 20.751 1.00 95.38 103 ASP A O 1
ATOM 836 N N . LEU A 1 104 ? 9.690 -8.719 22.461 1.00 92.56 104 LEU A N 1
ATOM 837 C CA . LEU A 1 104 ? 10.752 -8.159 21.634 1.00 92.56 104 LEU A CA 1
ATOM 838 C C . LEU A 1 104 ? 11.451 -9.221 20.770 1.00 92.56 104 LEU A C 1
ATOM 840 O O . LEU A 1 104 ? 11.843 -8.892 19.651 1.00 92.56 104 LEU A O 1
ATOM 844 N N . GLU A 1 105 ? 11.607 -10.474 21.224 1.00 95.31 105 GLU A N 1
ATOM 845 C CA . GLU A 1 105 ? 12.240 -11.509 20.387 1.00 95.31 105 GLU A CA 1
ATOM 846 C C . GLU A 1 105 ? 11.368 -11.807 19.160 1.00 95.31 105 GLU A C 1
ATOM 848 O O . GLU A 1 105 ? 11.862 -11.846 18.027 1.00 95.31 105 GLU A O 1
ATOM 853 N N . GLU A 1 106 ? 10.058 -11.951 19.363 1.00 93.00 106 GLU A N 1
ATOM 854 C CA . GLU A 1 106 ? 9.092 -12.154 18.286 1.00 93.00 106 GLU A CA 1
ATOM 855 C C . GLU A 1 106 ? 9.077 -10.976 17.293 1.00 93.00 106 GLU A C 1
ATOM 857 O O . GLU A 1 106 ? 9.122 -11.198 16.077 1.00 93.00 106 GLU A O 1
ATOM 862 N N . ILE A 1 107 ? 9.084 -9.730 17.790 1.00 90.50 107 ILE A N 1
ATOM 863 C CA . ILE A 1 107 ? 9.167 -8.515 16.959 1.00 90.50 107 ILE A CA 1
ATOM 864 C C . ILE A 1 107 ? 10.451 -8.524 16.124 1.00 90.50 107 ILE A C 1
ATOM 866 O O . ILE A 1 107 ? 10.383 -8.415 14.896 1.00 90.50 107 ILE A O 1
ATOM 870 N N . PHE A 1 108 ? 11.624 -8.728 16.737 1.00 95.25 108 PHE A N 1
ATOM 871 C CA . PHE A 1 108 ? 12.894 -8.758 16.003 1.00 95.25 108 PHE A CA 1
ATOM 872 C C . PHE A 1 108 ? 12.925 -9.860 14.938 1.00 95.25 108 PHE A C 1
ATOM 874 O O . PHE A 1 108 ? 13.421 -9.626 13.834 1.00 95.25 108 PHE A O 1
ATOM 881 N N . ARG A 1 109 ? 12.348 -11.036 15.209 1.00 96.38 109 ARG A N 1
ATOM 882 C CA . ARG A 1 109 ? 12.251 -12.135 14.232 1.00 96.38 109 ARG A CA 1
ATOM 883 C C . ARG A 1 109 ? 11.342 -11.789 13.051 1.00 96.38 109 ARG A C 1
ATOM 885 O O . ARG A 1 109 ? 11.697 -12.109 11.911 1.00 96.38 109 ARG A O 1
ATOM 892 N N . LYS A 1 110 ? 10.216 -11.106 13.290 1.00 94.62 110 LYS A N 1
ATOM 893 C CA . LYS A 1 110 ? 9.320 -10.585 12.238 1.00 94.62 110 LYS A CA 1
ATOM 894 C C . LYS A 1 110 ? 10.029 -9.530 11.386 1.00 94.62 110 LYS A C 1
ATOM 896 O O . LYS A 1 110 ? 10.096 -9.682 10.166 1.00 94.62 110 LYS A O 1
ATOM 901 N N . VAL A 1 111 ? 10.641 -8.529 12.023 1.00 95.50 111 VAL A N 1
ATOM 902 C CA . VAL A 1 111 ? 11.398 -7.454 11.357 1.00 95.50 111 VAL A CA 1
ATOM 903 C C . VAL A 1 111 ? 12.542 -8.023 10.514 1.00 95.50 111 VAL A C 1
ATOM 905 O O . VAL A 1 111 ? 12.653 -7.696 9.333 1.00 95.50 111 VAL A O 1
ATOM 908 N N . PHE A 1 112 ? 13.371 -8.908 11.073 1.00 97.56 112 PHE A N 1
ATOM 909 C CA . PHE A 1 112 ? 14.484 -9.544 10.361 1.00 97.56 112 PHE A CA 1
ATOM 910 C C . PHE A 1 112 ? 14.004 -10.319 9.126 1.00 97.56 112 PHE A C 1
ATOM 912 O O . PHE A 1 112 ? 14.545 -10.144 8.036 1.00 97.56 112 PHE A O 1
ATOM 919 N N . SER A 1 113 ? 12.938 -11.112 9.263 1.00 96.62 113 SER A N 1
ATOM 920 C CA . SER A 1 113 ? 12.357 -11.871 8.146 1.00 96.62 113 SER A CA 1
ATOM 921 C C . SER A 1 113 ? 11.797 -10.954 7.050 1.00 96.62 113 SER A C 1
ATOM 923 O O . SER A 1 113 ? 12.010 -11.205 5.862 1.00 96.62 113 SER A O 1
ATOM 925 N N . ALA A 1 114 ? 11.142 -9.850 7.430 1.00 96.38 114 ALA A N 1
ATOM 926 C CA . ALA A 1 114 ? 10.610 -8.863 6.491 1.00 96.38 114 ALA A CA 1
ATOM 927 C C . ALA A 1 114 ? 11.711 -8.188 5.649 1.00 96.38 114 ALA A C 1
ATOM 929 O O . ALA A 1 114 ? 11.500 -7.939 4.462 1.00 96.38 114 ALA A O 1
ATOM 930 N N . HIS A 1 115 ? 12.910 -7.969 6.208 1.00 97.75 115 HIS A N 1
ATOM 931 C CA . HIS A 1 115 ? 14.050 -7.434 5.452 1.00 97.75 115 HIS A CA 1
ATOM 932 C C . HIS A 1 115 ? 14.496 -8.375 4.320 1.00 97.75 115 HIS A C 1
ATOM 934 O O . HIS A 1 115 ? 14.761 -7.906 3.213 1.00 97.75 115 HIS A O 1
ATOM 940 N N . PHE A 1 116 ? 14.521 -9.695 4.540 1.00 97.94 116 PHE A N 1
ATOM 941 C CA . PHE A 1 116 ? 14.796 -10.657 3.461 1.00 97.94 116 PHE A CA 1
ATOM 942 C C . PHE A 1 116 ? 13.688 -10.674 2.404 1.00 97.94 116 PHE A C 1
ATOM 944 O O . PHE A 1 116 ? 13.988 -10.736 1.210 1.00 97.94 116 PHE A O 1
ATOM 951 N N . GLY A 1 117 ? 12.424 -10.537 2.821 1.00 95.81 117 GLY A N 1
ATOM 952 C CA . GLY A 1 117 ? 11.294 -10.322 1.913 1.00 95.81 117 GLY A CA 1
ATOM 953 C C . GLY A 1 117 ? 11.517 -9.109 1.004 1.00 95.81 117 GLY A C 1
ATOM 954 O O . GLY A 1 117 ? 11.512 -9.245 -0.220 1.00 95.81 117 GLY A O 1
ATOM 955 N N . GLN A 1 118 ? 11.823 -7.949 1.586 1.00 98.00 118 GLN A N 1
ATOM 956 C CA . GLN A 1 118 ? 12.097 -6.718 0.843 1.00 98.00 118 GLN A CA 1
ATOM 957 C C . GLN A 1 118 ? 13.303 -6.851 -0.102 1.00 98.00 118 GLN A C 1
ATOM 959 O O . GLN A 1 118 ? 13.221 -6.450 -1.263 1.00 98.00 118 GLN A O 1
ATOM 964 N N . LEU A 1 119 ? 14.406 -7.459 0.350 1.00 97.56 119 LEU A N 1
ATOM 965 C CA . LEU A 1 119 ? 15.575 -7.723 -0.497 1.00 97.56 119 LEU A CA 1
ATOM 966 C C . LEU A 1 119 ? 15.228 -8.631 -1.686 1.00 97.56 119 LEU A C 1
ATOM 968 O O . LEU A 1 119 ? 15.679 -8.368 -2.799 1.00 97.56 119 LEU A O 1
ATOM 972 N N . SER A 1 120 ? 14.390 -9.655 -1.491 1.00 97.38 120 SER A N 1
ATOM 973 C CA . SER A 1 120 ? 13.954 -10.533 -2.585 1.00 97.38 120 SER A CA 1
ATOM 974 C C . SER A 1 120 ? 13.142 -9.789 -3.654 1.00 97.38 120 SER A C 1
ATOM 976 O O . SER A 1 120 ? 13.360 -10.009 -4.846 1.00 97.38 120 SER A O 1
ATOM 978 N N . ILE A 1 121 ? 12.284 -8.843 -3.250 1.00 97.62 121 ILE A N 1
ATOM 979 C CA . ILE A 1 121 ? 11.521 -7.985 -4.169 1.00 97.62 121 ILE A CA 1
ATOM 980 C C . ILE A 1 121 ? 12.465 -7.043 -4.929 1.00 97.62 121 ILE A C 1
ATOM 982 O O . ILE A 1 121 ? 12.312 -6.877 -6.138 1.00 97.62 121 ILE A O 1
ATOM 986 N N . ILE A 1 122 ? 13.480 -6.481 -4.261 1.00 97.62 122 ILE A N 1
ATOM 987 C CA . ILE A 1 122 ? 14.509 -5.646 -4.903 1.00 97.62 122 ILE A CA 1
ATOM 988 C C . ILE A 1 122 ? 15.287 -6.450 -5.954 1.00 97.62 122 ILE A C 1
ATOM 990 O O . ILE A 1 122 ? 15.441 -5.982 -7.082 1.00 97.62 122 ILE A O 1
ATOM 994 N N . PHE A 1 123 ? 15.736 -7.669 -5.635 1.00 98.00 123 PHE A N 1
ATOM 995 C CA . PHE A 1 123 ? 16.435 -8.523 -6.602 1.00 98.00 123 PHE A CA 1
ATOM 996 C C . PHE A 1 123 ? 15.538 -8.952 -7.769 1.00 98.00 123 PHE A C 1
ATOM 998 O O . PHE A 1 123 ? 15.999 -8.961 -8.910 1.00 98.00 123 PHE A O 1
ATOM 1005 N N . LEU A 1 124 ? 14.259 -9.251 -7.518 1.00 97.62 124 LEU A N 1
ATOM 1006 C CA . LEU A 1 124 ? 13.287 -9.554 -8.571 1.00 97.62 124 LEU A CA 1
ATOM 1007 C C . LEU A 1 124 ? 13.058 -8.345 -9.493 1.00 97.62 124 LEU A C 1
ATOM 1009 O O . LEU A 1 124 ? 13.054 -8.497 -10.714 1.00 97.62 124 LEU A O 1
ATOM 1013 N N . TRP A 1 125 ? 12.923 -7.144 -8.924 1.00 97.38 125 TRP A N 1
ATOM 1014 C CA . TRP A 1 125 ? 12.760 -5.904 -9.682 1.00 97.38 125 TRP A CA 1
ATOM 1015 C C . TRP A 1 125 ? 14.004 -5.576 -10.519 1.00 97.38 125 TRP A C 1
ATOM 1017 O O . TRP A 1 125 ? 13.877 -5.354 -11.722 1.00 97.38 125 TRP A O 1
ATOM 1027 N N . LEU A 1 126 ? 15.205 -5.634 -9.928 1.00 97.50 126 LEU A N 1
ATOM 1028 C CA . LEU A 1 126 ? 16.473 -5.448 -10.646 1.00 97.50 126 LEU A CA 1
ATOM 1029 C C . LEU A 1 126 ? 16.633 -6.470 -11.778 1.00 97.50 126 LEU A C 1
ATOM 1031 O O . LEU A 1 126 ? 16.965 -6.091 -12.899 1.00 97.50 126 LEU A O 1
ATOM 1035 N N . SER A 1 127 ? 16.344 -7.748 -11.515 1.00 98.06 127 SER A N 1
ATOM 1036 C CA . SER A 1 127 ? 16.340 -8.807 -12.531 1.00 98.06 127 SER A CA 1
ATOM 1037 C C . SER A 1 127 ? 15.383 -8.477 -13.683 1.00 98.06 127 SER A C 1
ATOM 1039 O O . SER A 1 127 ? 15.766 -8.565 -14.848 1.00 98.06 127 SER A O 1
ATOM 1041 N N . GLY A 1 128 ? 14.179 -7.985 -13.371 1.00 95.75 128 GLY A N 1
ATOM 1042 C CA . GLY A 1 128 ? 13.228 -7.473 -14.357 1.00 95.75 128 GLY A CA 1
ATOM 1043 C C . GLY A 1 128 ? 13.788 -6.319 -15.195 1.00 95.75 128 GLY A C 1
ATOM 1044 O O . GLY A 1 128 ? 13.651 -6.343 -16.418 1.00 95.75 128 GLY A O 1
ATOM 1045 N N . MET A 1 129 ? 14.470 -5.347 -14.578 1.00 96.12 129 MET A N 1
ATOM 1046 C CA . MET A 1 129 ? 15.103 -4.229 -15.295 1.00 96.12 129 MET A CA 1
ATOM 1047 C C . MET A 1 129 ? 16.202 -4.715 -16.252 1.00 96.12 129 MET A C 1
ATOM 1049 O O . MET A 1 129 ? 16.197 -4.338 -17.425 1.00 96.12 129 MET A O 1
ATOM 1053 N N . TYR A 1 130 ? 17.096 -5.603 -15.799 1.00 95.81 130 TYR A N 1
ATOM 1054 C CA . TYR A 1 130 ? 18.130 -6.196 -16.655 1.00 95.81 130 TYR A CA 1
ATOM 1055 C C . TYR A 1 130 ? 17.536 -7.044 -17.785 1.00 95.81 130 TYR A C 1
ATOM 1057 O O . TYR A 1 130 ? 17.992 -6.950 -18.922 1.00 95.81 130 TYR A O 1
ATOM 1065 N N . PHE A 1 131 ? 16.497 -7.836 -17.508 1.00 96.44 131 PHE A N 1
ATOM 1066 C CA . PHE A 1 131 ? 15.831 -8.663 -18.514 1.00 96.44 131 PHE A CA 1
ATOM 1067 C C . PHE A 1 131 ? 15.135 -7.817 -19.589 1.00 96.44 131 PHE A C 1
ATOM 1069 O O . PHE A 1 131 ? 15.277 -8.093 -20.780 1.00 96.44 131 PHE A O 1
ATOM 1076 N N . HIS A 1 132 ? 14.434 -6.751 -19.192 1.00 94.44 132 HIS A N 1
ATOM 1077 C CA . HIS A 1 132 ? 13.833 -5.801 -20.129 1.00 94.44 132 HIS A CA 1
ATOM 1078 C C . HIS A 1 132 ? 14.890 -5.063 -20.958 1.00 94.44 132 HIS A C 1
ATOM 1080 O O . HIS A 1 132 ? 14.750 -4.977 -22.181 1.00 94.44 132 HIS A O 1
ATOM 1086 N N . GLY A 1 133 ? 15.979 -4.626 -20.318 1.00 92.69 133 GLY A N 1
ATOM 1087 C CA . GLY A 1 133 ? 17.158 -4.076 -20.985 1.00 92.69 133 GLY A CA 1
ATOM 1088 C C . GLY A 1 133 ? 17.735 -5.030 -22.035 1.00 92.69 133 GLY A C 1
ATOM 1089 O O . GLY A 1 133 ? 17.932 -4.639 -23.180 1.00 92.69 133 GLY A O 1
ATOM 1090 N N . ALA A 1 134 ? 17.934 -6.302 -21.696 1.00 92.56 134 ALA A N 1
ATOM 1091 C CA . ALA A 1 134 ? 18.505 -7.285 -22.613 1.00 92.56 134 ALA A CA 1
ATOM 1092 C C . ALA A 1 134 ? 17.555 -7.700 -23.752 1.00 92.56 134 ALA A C 1
ATOM 1094 O O . ALA A 1 134 ? 18.016 -8.004 -24.851 1.00 92.56 134 ALA A O 1
ATOM 1095 N N . ARG A 1 135 ? 16.235 -7.764 -23.508 1.00 93.62 135 ARG A N 1
ATOM 1096 C CA . ARG A 1 135 ? 15.291 -8.421 -24.431 1.00 93.62 135 ARG A CA 1
ATOM 1097 C C . ARG A 1 135 ? 14.407 -7.483 -25.252 1.00 93.62 135 ARG A C 1
ATOM 1099 O O . ARG A 1 135 ? 13.960 -7.900 -26.326 1.00 93.62 135 ARG A O 1
ATOM 1106 N N . PHE A 1 136 ? 14.129 -6.277 -24.756 1.00 93.56 136 PHE A N 1
ATOM 1107 C CA . PHE A 1 136 ? 13.114 -5.367 -25.306 1.00 93.56 136 PHE A CA 1
ATOM 1108 C C . PHE A 1 136 ? 13.591 -3.914 -25.455 1.00 93.56 136 PHE A C 1
ATOM 1110 O O . PHE A 1 136 ? 12.765 -3.035 -25.703 1.00 93.56 136 PHE A O 1
ATOM 1117 N N . SER A 1 137 ? 14.890 -3.648 -25.292 1.00 93.75 137 SER A N 1
ATOM 1118 C CA . SER A 1 137 ? 15.450 -2.299 -25.403 1.00 93.75 137 SER A CA 1
ATOM 1119 C C . SER A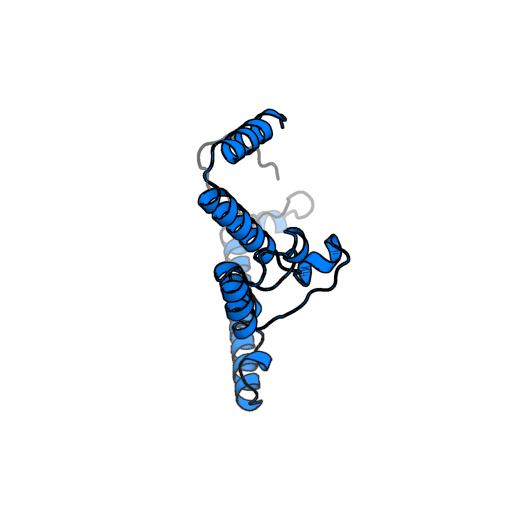 1 137 ? 16.110 -2.012 -26.750 1.00 93.75 137 SER A C 1
ATOM 1121 O O . SER A 1 137 ? 16.356 -2.913 -27.551 1.00 93.75 137 SER A O 1
ATOM 1123 N N . ASN A 1 138 ? 16.445 -0.741 -26.968 1.00 94.81 138 ASN A N 1
ATOM 1124 C CA . ASN A 1 138 ? 17.344 -0.290 -28.028 1.00 94.81 138 ASN A CA 1
ATOM 1125 C C . ASN A 1 138 ? 18.782 -0.029 -27.525 1.00 94.81 138 ASN A C 1
ATOM 1127 O O . ASN A 1 138 ? 19.489 0.772 -28.132 1.00 94.81 138 ASN A O 1
ATOM 1131 N N . TYR A 1 139 ? 19.218 -0.675 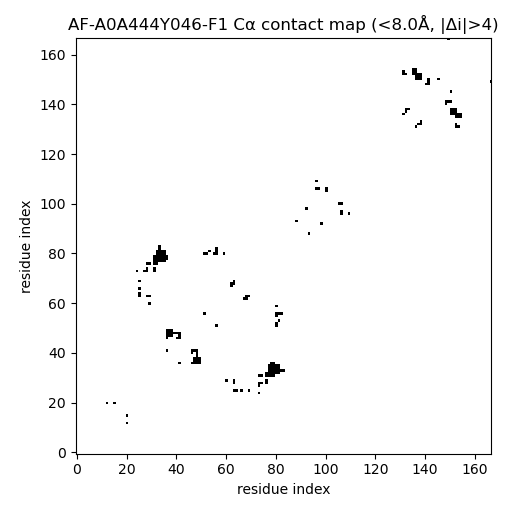-26.433 1.00 94.62 139 TYR A N 1
ATOM 1132 C CA . TYR A 1 139 ? 20.466 -0.354 -25.724 1.00 94.62 139 TYR A CA 1
ATOM 1133 C C . TYR A 1 139 ? 21.713 -0.308 -26.619 1.00 94.62 139 TYR A C 1
ATOM 1135 O O . TYR A 1 139 ? 22.478 0.642 -26.513 1.00 94.62 139 TYR A O 1
ATOM 1143 N N . GLU A 1 140 ? 21.907 -1.265 -27.533 1.00 95.44 140 GLU A N 1
ATOM 1144 C CA . GLU A 1 140 ? 23.062 -1.258 -28.451 1.00 95.44 140 GLU A CA 1
ATOM 1145 C C . GLU A 1 140 ? 23.035 -0.067 -29.422 1.00 95.44 140 GLU A C 1
ATOM 1147 O O . GLU A 1 140 ? 24.063 0.561 -29.670 1.00 95.44 140 GLU A O 1
ATOM 1152 N N . ALA A 1 141 ? 21.851 0.289 -29.931 1.00 94.19 141 ALA A N 1
ATOM 1153 C CA . ALA A 1 141 ? 21.683 1.448 -30.801 1.00 94.19 141 ALA A CA 1
ATOM 1154 C C . ALA A 1 141 ? 21.927 2.748 -30.019 1.00 94.19 141 ALA A C 1
ATOM 1156 O O . ALA A 1 141 ? 22.721 3.581 -30.449 1.00 94.19 141 ALA A O 1
ATOM 1157 N N . TRP A 1 142 ? 21.328 2.882 -28.831 1.00 95.81 142 TRP A N 1
ATOM 1158 C CA . TRP A 1 142 ? 21.568 4.002 -27.918 1.00 95.81 142 TRP A CA 1
ATOM 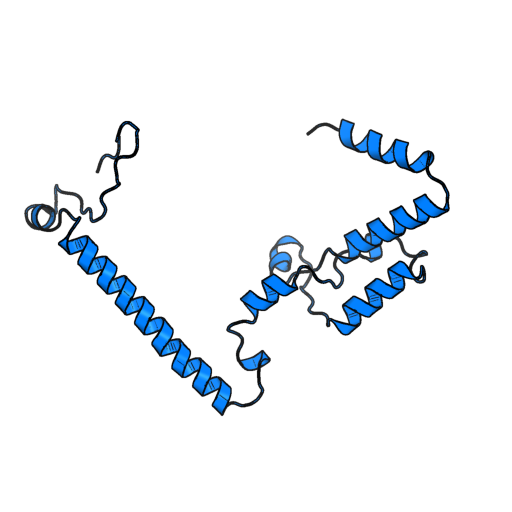1159 C C . TRP A 1 142 ? 23.051 4.147 -27.545 1.00 95.81 142 TRP A C 1
ATOM 1161 O O . TRP A 1 142 ? 23.576 5.254 -27.544 1.00 95.81 142 TRP A O 1
ATOM 1171 N N . LEU A 1 143 ? 23.753 3.040 -27.293 1.00 96.81 143 LEU A N 1
ATOM 1172 C CA . LEU A 1 143 ? 25.181 3.039 -26.975 1.00 96.81 143 LEU A CA 1
ATOM 1173 C C . LEU A 1 143 ? 26.050 3.519 -28.154 1.00 96.81 143 LEU A C 1
ATOM 1175 O O . LEU A 1 143 ? 27.128 4.065 -27.928 1.00 96.81 143 LEU A O 1
ATOM 1179 N N . SER A 1 144 ? 25.585 3.335 -29.397 1.00 97.19 144 SER A N 1
ATOM 1180 C CA . SER A 1 144 ? 26.292 3.774 -30.609 1.00 97.19 144 SER A CA 1
ATOM 1181 C C . SER A 1 144 ? 26.136 5.269 -30.929 1.00 97.19 144 SER A C 1
ATOM 1183 O O . SER A 1 144 ? 27.067 5.864 -31.467 1.00 97.19 144 SER A O 1
ATOM 1185 N N . ASP A 1 145 ? 25.005 5.887 -30.567 1.00 96.31 145 ASP A N 1
ATOM 1186 C CA . ASP A 1 145 ? 24.774 7.337 -30.670 1.00 96.31 145 ASP A CA 1
ATOM 1187 C C . ASP A 1 145 ? 23.831 7.824 -29.547 1.00 96.31 145 ASP A C 1
ATOM 1189 O O . ASP A 1 145 ? 22.632 8.035 -29.770 1.00 96.31 145 ASP A O 1
ATOM 1193 N N . PRO A 1 146 ? 24.354 8.037 -28.326 1.00 96.19 146 PRO A N 1
ATOM 1194 C CA . PRO A 1 146 ? 23.544 8.448 -27.179 1.00 96.19 146 PRO A CA 1
ATOM 1195 C C . PRO A 1 146 ? 23.087 9.913 -27.260 1.00 96.19 146 PRO A C 1
ATOM 1197 O O . PRO A 1 146 ? 22.345 10.367 -26.389 1.00 96.19 146 PRO A O 1
ATOM 1200 N N . THR A 1 147 ? 23.545 10.666 -28.268 1.00 96.25 147 THR A N 1
ATOM 1201 C CA . THR A 1 147 ? 23.188 12.075 -28.480 1.00 96.25 147 THR A CA 1
ATOM 1202 C C . THR A 1 147 ? 21.966 12.267 -29.372 1.00 96.25 147 THR A C 1
ATOM 1204 O O . THR A 1 147 ? 21.256 13.256 -29.196 1.00 96.25 147 THR A O 1
ATOM 1207 N N . HIS A 1 148 ? 21.689 11.332 -30.286 1.00 95.25 148 HIS A N 1
ATOM 1208 C CA . HIS A 1 148 ? 20.546 11.418 -31.206 1.00 95.25 148 HIS A CA 1
ATOM 1209 C C . HIS A 1 148 ? 19.527 10.282 -31.041 1.00 95.25 148 HIS A C 1
ATOM 1211 O O . HIS A 1 148 ? 18.396 10.413 -31.509 1.00 95.25 148 HIS A O 1
ATOM 1217 N N . ILE A 1 149 ? 19.885 9.182 -30.370 1.00 93.25 149 ILE A N 1
ATOM 1218 C CA 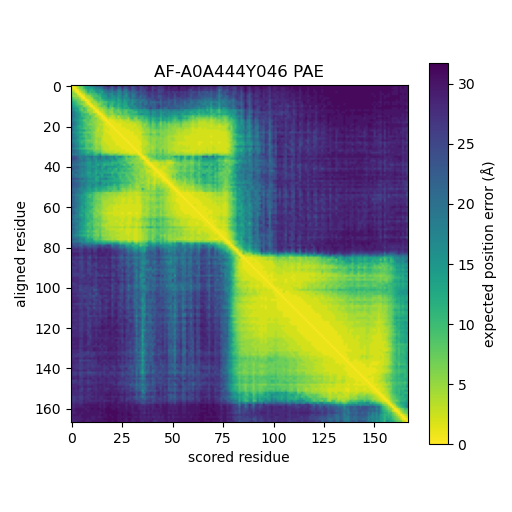. ILE A 1 149 ? 18.970 8.072 -30.082 1.00 93.25 149 ILE A CA 1
ATOM 1219 C C . ILE A 1 149 ? 18.476 8.199 -28.638 1.00 93.25 149 ILE A C 1
ATOM 1221 O O . ILE A 1 149 ? 19.267 8.280 -27.703 1.00 93.25 149 ILE A O 1
ATOM 1225 N N . GLY A 1 150 ? 17.156 8.198 -28.434 1.00 93.94 150 GLY A N 1
ATOM 1226 C CA . GLY A 1 150 ? 16.554 8.163 -27.097 1.00 93.94 150 GLY A CA 1
ATOM 1227 C C . GLY A 1 150 ? 16.555 6.743 -26.505 1.00 93.94 150 GLY A C 1
ATOM 1228 O O . GLY A 1 150 ? 16.283 5.790 -27.240 1.00 93.94 150 GLY A O 1
ATOM 1229 N N . PRO A 1 151 ? 16.831 6.554 -25.201 1.00 94.00 151 PRO A N 1
ATOM 1230 C CA . PRO A 1 151 ? 16.795 5.235 -24.574 1.00 94.00 151 PRO A CA 1
ATOM 1231 C C . PRO A 1 151 ? 15.352 4.730 -24.415 1.00 94.00 151 PRO A C 1
ATOM 1233 O O . PRO A 1 151 ? 14.481 5.438 -23.911 1.00 94.00 151 PRO A O 1
ATOM 1236 N N . SER A 1 152 ? 15.100 3.477 -24.793 1.00 92.25 152 SER A N 1
ATOM 1237 C CA . SER A 1 152 ? 13.812 2.800 -24.611 1.00 92.25 152 SER A CA 1
ATOM 1238 C C . SER A 1 152 ? 14.028 1.341 -24.211 1.00 92.25 152 SER A C 1
ATOM 1240 O O . SER A 1 152 ? 14.876 0.668 -24.788 1.00 92.25 152 SER A O 1
ATOM 1242 N N . ALA A 1 153 ? 13.266 0.849 -23.227 1.00 88.94 153 ALA A N 1
ATOM 1243 C CA . ALA A 1 153 ? 13.371 -0.512 -22.673 1.00 88.94 153 ALA A CA 1
ATOM 1244 C C . ALA A 1 153 ? 12.012 -1.235 -22.534 1.00 88.94 153 ALA A C 1
ATOM 1246 O O . ALA A 1 153 ? 11.895 -2.250 -21.840 1.00 88.94 153 ALA A O 1
ATOM 1247 N N . GLN A 1 154 ? 10.961 -0.709 -23.171 1.00 84.81 154 GLN A N 1
ATOM 1248 C CA . GLN A 1 154 ? 9.608 -1.253 -23.083 1.00 84.81 154 GLN A CA 1
ATOM 1249 C C . GLN A 1 154 ? 8.913 -1.234 -24.447 1.00 84.81 154 GLN A C 1
ATOM 1251 O O . GLN A 1 154 ? 8.754 -0.188 -25.071 1.00 84.81 154 GLN A O 1
ATOM 1256 N N . VAL A 1 155 ? 8.428 -2.402 -24.870 1.00 82.44 155 VAL A N 1
ATOM 1257 C CA . VAL A 1 155 ? 7.628 -2.571 -26.088 1.00 82.44 155 VAL A CA 1
ATOM 1258 C C . VAL A 1 155 ? 6.171 -2.810 -25.701 1.00 82.44 155 VAL A C 1
ATOM 1260 O O . VAL A 1 155 ? 5.862 -3.735 -24.952 1.00 82.44 155 VAL A O 1
ATOM 1263 N N . VAL A 1 156 ? 5.264 -1.984 -26.223 1.00 78.06 156 VAL A N 1
ATOM 1264 C CA . VAL A 1 15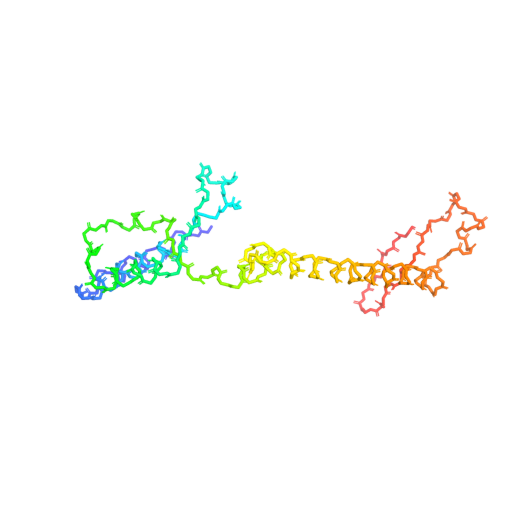6 ? 3.816 -2.127 -26.007 1.00 78.06 156 VAL A CA 1
ATOM 1265 C C . VAL A 1 156 ? 3.228 -3.090 -27.043 1.00 78.06 156 VAL A C 1
ATOM 1267 O O . VAL A 1 156 ? 3.416 -2.911 -28.250 1.00 78.06 156 VAL A O 1
ATOM 1270 N N . LEU A 1 157 ? 2.496 -4.106 -26.573 1.00 73.12 157 LEU A N 1
ATOM 1271 C CA . LEU A 1 157 ? 1.788 -5.061 -27.430 1.00 73.12 157 LEU A CA 1
ATOM 1272 C C . LEU A 1 157 ? 0.698 -4.360 -28.256 1.00 73.12 157 LEU A C 1
ATOM 1274 O O . LEU A 1 157 ? -0.045 -3.516 -27.757 1.00 73.12 157 LEU A O 1
ATOM 1278 N N . ALA A 1 158 ? 0.596 -4.719 -29.535 1.00 72.12 158 ALA A N 1
ATOM 1279 C CA . ALA A 1 158 ? -0.306 -4.069 -30.480 1.00 72.12 158 ALA A CA 1
ATOM 1280 C C . ALA A 1 158 ? -1.735 -4.631 -30.414 1.00 72.12 158 ALA A C 1
ATOM 1282 O O . ALA A 1 158 ? -2.141 -5.400 -31.283 1.00 72.12 158 ALA A O 1
ATOM 1283 N N . ASN A 1 159 ? -2.521 -4.183 -29.435 1.00 62.91 159 ASN A N 1
ATOM 1284 C CA . ASN A 1 159 ? -3.967 -4.399 -29.432 1.00 62.91 159 ASN A CA 1
ATOM 1285 C C . ASN A 1 159 ? -4.680 -3.179 -30.045 1.00 62.91 159 ASN A C 1
ATOM 1287 O O . ASN A 1 159 ? -4.855 -2.156 -29.390 1.00 62.91 159 ASN A O 1
ATOM 1291 N N . SER A 1 160 ? -5.045 -3.306 -31.327 1.00 52.16 160 SER A N 1
ATOM 1292 C CA . SER A 1 160 ? -6.036 -2.493 -32.065 1.00 52.16 160 SER A CA 1
ATOM 1293 C C . SER A 1 160 ? -6.080 -0.976 -31.779 1.00 52.16 160 SER A C 1
ATOM 1295 O O . SER A 1 160 ? -6.983 -0.486 -31.105 1.00 52.16 160 SER A O 1
ATOM 1297 N N . GLY A 1 161 ? -5.164 -0.214 -32.386 1.00 59.91 161 GLY A N 1
ATOM 1298 C CA . GLY A 1 161 ? -5.216 1.254 -32.452 1.00 59.91 161 GLY A CA 1
ATOM 1299 C C . GLY A 1 161 ? -3.975 1.854 -33.138 1.00 59.91 161 GLY A C 1
ATOM 1300 O O . GLY A 1 161 ? -2.917 1.218 -33.124 1.00 59.91 161 GLY A O 1
ATOM 1301 N N . PRO A 1 162 ? -4.059 3.043 -33.772 1.00 50.28 162 PRO A N 1
ATOM 1302 C CA . PRO A 1 162 ? -2.913 3.658 -34.442 1.00 50.28 162 PRO A CA 1
ATOM 1303 C C . PRO A 1 162 ? -1.841 4.084 -33.426 1.00 50.28 162 PRO A C 1
ATOM 1305 O O . PRO A 1 162 ? -2.049 4.976 -32.604 1.00 50.28 162 PRO A O 1
ATOM 1308 N N . ARG A 1 163 ? -0.667 3.446 -33.497 1.00 57.91 163 ARG A N 1
ATOM 1309 C CA . ARG A 1 163 ? 0.467 3.676 -32.587 1.00 57.91 163 ARG A CA 1
ATOM 1310 C C . ARG A 1 163 ? 1.212 4.975 -32.912 1.00 57.91 163 ARG A C 1
ATOM 1312 O O . ARG A 1 163 ? 2.282 4.942 -33.508 1.00 57.91 163 ARG A O 1
ATOM 1319 N N . ASN A 1 164 ? 0.678 6.106 -32.458 1.00 46.31 164 ASN A N 1
ATOM 1320 C CA . ASN A 1 164 ? 1.430 7.358 -32.332 1.00 46.31 164 ASN A CA 1
ATOM 1321 C C . ASN A 1 164 ? 2.103 7.439 -30.952 1.00 46.31 164 ASN A C 1
ATOM 1323 O O . ASN A 1 164 ? 1.729 8.255 -30.115 1.00 46.31 164 ASN A O 1
ATOM 1327 N N . ILE A 1 165 ? 3.106 6.589 -30.724 1.00 52.78 165 ILE A N 1
ATOM 1328 C CA . ILE A 1 165 ? 4.091 6.789 -29.654 1.00 52.78 165 ILE A CA 1
A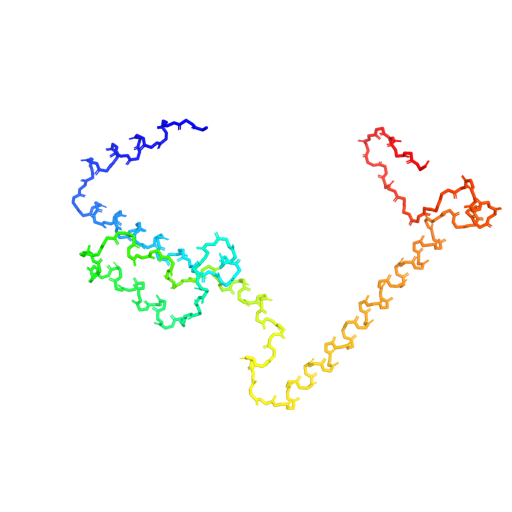TOM 1329 C C . ILE A 1 165 ? 5.376 7.210 -30.361 1.00 52.78 165 ILE A C 1
ATOM 1331 O O . ILE A 1 165 ? 6.074 6.371 -30.929 1.00 52.78 165 ILE A O 1
ATOM 1335 N N . LYS A 1 166 ? 5.633 8.520 -30.396 1.00 40.09 166 LYS A N 1
ATOM 1336 C CA . LYS A 1 166 ? 6.929 9.050 -30.821 1.00 40.09 166 LYS A CA 1
ATOM 1337 C C . LYS A 1 166 ? 7.877 8.972 -29.627 1.00 40.09 166 LYS A C 1
ATOM 1339 O O . LYS A 1 166 ? 7.543 9.509 -28.571 1.00 40.09 166 LYS A O 1
ATOM 1344 N N . TRP A 1 167 ? 9.002 8.296 -29.826 1.00 48.81 167 TRP A N 1
ATOM 1345 C CA . TRP A 1 167 ? 10.225 8.514 -29.058 1.00 48.81 167 TRP A CA 1
ATOM 1346 C C . TRP A 1 167 ? 11.008 9.642 -29.736 1.00 48.81 167 TRP A C 1
ATOM 1348 O O . TRP A 1 167 ? 10.925 9.704 -30.988 1.00 48.81 167 TRP A O 1
#

Nearest PDB structures (foldseek):
  6vof-assembly1_F  TM=7.741E-01  e=3.263E-08  Spinacia oleracea
  6q45-assembly1_F  TM=9.661E-01  e=1.242E-05  Fusobacterium nucleatum subsp. nucleatum ATCC 25586
  5fl7-assembly1_D  TM=7.827E-01  e=2.768E-06  Yarrowia lipolytica
  8j0t-assembly1_D  TM=8.976E-01  e=5.572E-05  Mycobacterium tuberculosis
  6tdu-assembly1_AF  TM=6.788E-01  e=6.241E-06  Euglena gracilis

Organism: Arachis hypogaea (NCBI:txid3818)

Secondary structure (DSSP, 8-state):
--THHHHHHHHHHHTS-HHHHHHHHHHHHHHHHH----GGGHHHHSS------HHHHHHHHHHHHTTTTTTS-GGGGTT---GGGHHHHHHHGGG-HHHH-S-HHHHHHHHHHHHHHHHHHHHHHHHHHHHHHHHH--HHHHHH-TTTSPP--------SS------

Foldseek 3Di:
DDPVVVVVVVVVLVPDDPVVNLVVQLVLLVVQLPAAQQCVCCVVPVDHHDDDDPVVLVVVNVCSVVCVCVPPHSNVNHRHDDDVCPVVCCVVCVLVVVVVDVDPVVNVVVVVVVVVVVVVVVVVVVVVQVCLVVPPWPVVVCVVPVPPDDTDRDDDDDDDDDDPDDD

pLDDT: mean 76.53, std 17.56, range [29.8, 98.06]

Sequence (167 aa):
MSSHNIIGFFLLIDELSEEDRLTVARARKIERFLSQPFFVAEVFTGSPGKYVGLAETIRGFKLILSGELDGLPEQAFYLQLRRSTWIWNLHADAHDFDSHTSDLEEIFRKVFSAHFGQLSIIFLWLSGMYFHGARFSNYEAWLSDPTHIGPSAQVVLANSGPRNIKW

Solvent-accessible surface area (backbone atoms only — not comparable to full-atom values): 10052 Å² total; per-residue (Å²): 137,76,79,71,71,58,56,63,60,53,62,59,54,77,77,47,54,75,68,53,46,51,50,52,50,44,50,50,29,52,53,26,21,57,39,56,39,40,64,82,45,19,86,79,66,80,44,80,42,63,91,74,57,71,73,53,28,55,48,56,54,47,39,47,72,74,46,80,50,63,92,54,62,54,74,78,27,52,53,43,53,57,73,86,47,57,68,56,46,59,65,64,50,69,76,44,53,75,82,74,46,91,50,65,70,60,39,52,52,51,54,56,53,48,52,56,53,53,51,50,54,51,52,52,49,52,50,49,53,52,50,30,44,76,74,46,37,46,55,73,60,22,73,74,38,66,87,83,39,79,87,49,47,75,76,82,80,90,76,87,72,88,83,84,75,82,127

Radius of gyration: 28.48 Å; Cα contacts (8 Å, |Δi|>4): 110; chains: 1; bounding box: 73×32×59 Å